Protein AF-A0AAV4AHM6-F1 (afdb_monomer_lite)

Structure (mmCIF, N/CA/C/O backbone):
data_AF-A0AAV4AHM6-F1
#
_entry.id   AF-A0AAV4AHM6-F1
#
loop_
_atom_site.group_PDB
_atom_site.id
_atom_site.type_symbol
_atom_site.label_atom_id
_atom_site.label_alt_id
_atom_site.label_comp_id
_atom_site.label_asym_id
_atom_site.label_entity_id
_atom_site.label_seq_id
_atom_site.pdbx_PDB_ins_code
_atom_site.Cartn_x
_atom_site.Cartn_y
_atom_site.Cartn_z
_atom_site.occupancy
_atom_site.B_iso_or_equiv
_atom_site.auth_seq_id
_atom_site.auth_comp_id
_atom_site.auth_asym_id
_atom_site.auth_atom_id
_atom_site.pdbx_PDB_model_num
ATOM 1 N N . MET A 1 1 ? 31.619 -9.698 -34.143 1.00 53.78 1 MET A N 1
ATOM 2 C CA . MET A 1 1 ? 30.232 -10.219 -34.203 1.00 53.78 1 MET A CA 1
ATOM 3 C C . MET A 1 1 ? 29.848 -11.009 -32.947 1.00 53.78 1 MET A C 1
ATOM 5 O O . MET A 1 1 ? 28.817 -10.693 -32.379 1.00 53.78 1 MET A O 1
ATOM 9 N N . GLY A 1 2 ? 30.666 -11.953 -32.452 1.00 60.38 2 GLY A N 1
ATOM 10 C CA . GLY A 1 2 ? 30.311 -12.800 -31.290 1.00 60.38 2 GLY A CA 1
ATOM 11 C C . GLY A 1 2 ? 30.086 -12.084 -29.944 1.00 60.38 2 GLY A C 1
ATOM 12 O O . GLY A 1 2 ? 29.115 -12.383 -29.265 1.00 60.38 2 GLY A O 1
ATOM 13 N N . GLN A 1 3 ? 30.906 -11.087 -29.583 1.00 56.84 3 GLN A N 1
ATOM 14 C CA . GLN A 1 3 ? 30.747 -10.337 -28.316 1.00 56.84 3 GLN A CA 1
ATOM 15 C C . GLN A 1 3 ? 29.517 -9.415 -28.267 1.00 56.84 3 GLN A C 1
ATOM 17 O O . GLN A 1 3 ? 29.037 -9.063 -27.195 1.00 56.84 3 GLN A O 1
ATOM 22 N N . VAL A 1 4 ? 29.009 -8.982 -29.423 1.00 62.75 4 VAL A N 1
ATOM 23 C CA . VAL A 1 4 ? 27.834 -8.098 -29.472 1.00 62.75 4 VAL A CA 1
ATOM 24 C C . VAL A 1 4 ? 26.566 -8.906 -29.215 1.00 62.75 4 VAL A C 1
ATOM 26 O O . VAL A 1 4 ? 25.687 -8.441 -28.499 1.00 62.75 4 VAL A O 1
ATOM 29 N N . LEU A 1 5 ? 26.507 -10.135 -29.738 1.00 59.62 5 LEU A N 1
ATOM 30 C CA . LEU A 1 5 ? 25.394 -11.055 -29.518 1.00 59.62 5 LEU A CA 1
ATOM 31 C C . LEU A 1 5 ? 25.324 -11.513 -28.054 1.00 59.62 5 LEU A C 1
ATOM 33 O O . LEU A 1 5 ? 24.248 -11.434 -27.469 1.00 59.62 5 LEU A O 1
ATOM 37 N N . SER A 1 6 ? 26.461 -11.851 -27.428 1.00 64.31 6 SER A N 1
ATOM 38 C CA . SER A 1 6 ? 26.487 -12.235 -26.005 1.00 64.31 6 SER A CA 1
ATOM 39 C C . SER A 1 6 ? 25.993 -11.113 -25.087 1.00 64.31 6 SER A C 1
ATOM 41 O O . SER A 1 6 ? 25.175 -11.346 -24.203 1.00 64.31 6 SER A O 1
ATOM 43 N N . ASN A 1 7 ? 26.413 -9.869 -25.341 1.00 64.81 7 ASN A N 1
ATOM 44 C CA . ASN A 1 7 ? 25.996 -8.719 -24.534 1.00 64.81 7 ASN A CA 1
ATOM 45 C C . ASN A 1 7 ? 24.515 -8.351 -24.736 1.00 64.81 7 ASN A C 1
ATOM 47 O O . ASN A 1 7 ? 23.891 -7.768 -23.847 1.00 64.81 7 ASN A O 1
ATOM 51 N N . MET A 1 8 ? 23.945 -8.646 -25.909 1.00 61.56 8 MET A N 1
ATOM 52 C CA . MET A 1 8 ? 22.532 -8.383 -26.200 1.00 61.56 8 MET A CA 1
ATOM 53 C C . MET A 1 8 ? 21.623 -9.414 -25.522 1.00 61.56 8 MET A C 1
ATOM 55 O O . MET A 1 8 ? 20.578 -9.054 -24.980 1.00 61.56 8 MET A O 1
ATOM 59 N N . GLU A 1 9 ? 22.061 -10.670 -25.486 1.00 63.34 9 GLU A N 1
ATOM 60 C CA . GLU A 1 9 ? 21.368 -11.780 -24.830 1.00 63.34 9 GLU A CA 1
ATOM 61 C C . GLU A 1 9 ? 21.387 -11.632 -23.296 1.00 63.34 9 GLU A C 1
ATOM 63 O O . GLU A 1 9 ? 20.356 -11.773 -22.636 1.00 63.34 9 GLU A O 1
ATOM 68 N N . GLU A 1 10 ? 22.516 -11.196 -22.732 1.00 64.44 10 GLU A N 1
ATOM 69 C CA . GLU A 1 10 ? 22.663 -10.909 -21.300 1.00 64.44 10 GLU A CA 1
ATOM 70 C C . GLU A 1 10 ? 21.865 -9.666 -20.852 1.00 64.44 10 GLU A C 1
ATOM 72 O O . GLU A 1 10 ? 21.311 -9.626 -19.754 1.00 64.44 10 GLU A O 1
ATOM 77 N N . ARG A 1 11 ? 21.713 -8.641 -21.702 1.00 62.00 11 ARG A N 1
ATOM 78 C CA . ARG A 1 11 ? 20.806 -7.511 -21.412 1.00 62.00 11 ARG A CA 1
ATOM 79 C C . ARG A 1 11 ? 19.335 -7.921 -21.420 1.00 62.00 11 ARG A C 1
ATOM 81 O O . ARG A 1 11 ? 18.567 -7.426 -20.597 1.00 62.00 11 ARG A O 1
ATOM 88 N N . SER A 1 12 ? 18.944 -8.808 -22.333 1.00 64.00 12 SER A N 1
ATOM 89 C CA . SER A 1 12 ? 17.569 -9.304 -22.431 1.00 64.00 12 SER A CA 1
ATOM 90 C C . SER A 1 12 ? 17.195 -10.180 -21.232 1.00 64.00 12 SER A C 1
ATOM 92 O O . SER A 1 12 ? 16.098 -10.043 -20.689 1.00 64.00 12 SER A O 1
ATOM 94 N N . SER A 1 13 ? 18.113 -11.037 -20.772 1.00 70.75 13 SER A N 1
ATOM 95 C CA . SER A 1 13 ? 17.894 -11.843 -19.566 1.00 70.75 13 SER A CA 1
ATOM 96 C C . SER A 1 13 ? 17.754 -10.956 -18.323 1.00 70.75 13 SER A C 1
ATOM 98 O O . SER A 1 13 ? 16.801 -11.124 -17.563 1.00 70.75 13 SER A O 1
ATOM 100 N N . ASN A 1 14 ? 18.600 -9.932 -18.175 1.00 73.12 14 ASN A N 1
ATOM 101 C CA . ASN A 1 14 ? 18.521 -8.966 -17.076 1.00 73.12 14 ASN A CA 1
ATOM 102 C C . ASN A 1 14 ? 17.226 -8.135 -17.082 1.00 73.12 14 ASN A C 1
ATOM 104 O O . ASN A 1 14 ? 16.672 -7.846 -16.024 1.00 73.12 14 ASN A O 1
ATOM 108 N N . ALA A 1 15 ? 16.701 -7.772 -18.254 1.00 73.94 15 ALA A N 1
ATOM 109 C CA . ALA A 1 15 ? 15.412 -7.085 -18.348 1.00 73.94 15 ALA A CA 1
ATOM 110 C C . ALA A 1 15 ? 14.250 -7.982 -17.878 1.00 73.94 15 ALA A C 1
ATOM 112 O O . ALA A 1 15 ? 13.365 -7.530 -17.150 1.00 73.94 15 ALA A O 1
ATOM 113 N N . SER A 1 16 ? 14.288 -9.271 -18.236 1.00 80.81 16 SER A N 1
ATOM 114 C CA . SER A 1 16 ? 13.273 -10.248 -17.825 1.00 80.81 16 SER A CA 1
ATOM 115 C C . SER A 1 16 ? 13.284 -10.516 -16.313 1.00 80.81 16 SER A C 1
ATOM 117 O O . SER A 1 16 ? 12.227 -10.569 -15.681 1.00 80.81 16 SER A O 1
ATOM 119 N N . THR A 1 17 ? 14.469 -10.600 -15.699 1.00 87.94 17 THR A N 1
ATOM 120 C CA . THR A 1 17 ? 14.605 -10.789 -14.248 1.00 87.94 17 THR A CA 1
ATOM 121 C C . THR A 1 17 ? 14.185 -9.540 -13.481 1.00 87.94 17 THR A C 1
ATOM 123 O O . THR A 1 17 ? 13.502 -9.657 -12.467 1.00 87.94 17 THR A O 1
ATOM 126 N N . GLN A 1 18 ? 14.499 -8.343 -13.986 1.00 87.88 18 GLN A N 1
ATOM 127 C CA . GLN A 1 18 ? 14.021 -7.079 -13.419 1.00 87.88 18 GLN A CA 1
ATOM 128 C C . GLN A 1 18 ? 12.495 -6.966 -13.451 1.00 87.88 18 GLN A C 1
ATOM 130 O O . GLN A 1 18 ? 11.901 -6.520 -12.473 1.00 87.88 18 GLN A O 1
ATOM 135 N N . GLN A 1 19 ? 11.844 -7.398 -14.534 1.00 86.69 19 GLN A N 1
ATOM 136 C CA . GLN A 1 19 ? 10.382 -7.416 -14.622 1.00 86.69 19 GLN A CA 1
ATOM 137 C C . GLN A 1 19 ? 9.745 -8.396 -13.636 1.00 86.69 19 GLN A C 1
ATOM 139 O O . GLN A 1 19 ? 8.784 -8.034 -12.958 1.00 86.69 19 GLN A O 1
ATOM 144 N N . LEU A 1 20 ? 10.297 -9.605 -13.510 1.00 91.56 20 LEU A N 1
ATOM 145 C CA . LEU A 1 20 ? 9.843 -10.573 -12.510 1.00 91.56 20 LEU A CA 1
ATOM 146 C C . LEU A 1 20 ? 10.015 -10.034 -11.088 1.00 91.56 20 LEU A C 1
ATOM 148 O O . LEU A 1 20 ? 9.111 -10.165 -10.266 1.00 91.56 20 LEU A O 1
ATOM 152 N N . LEU A 1 21 ? 11.143 -9.381 -10.809 1.00 93.75 21 LEU A N 1
ATOM 153 C CA . LEU A 1 21 ? 11.435 -8.822 -9.494 1.00 93.75 21 LEU A CA 1
ATOM 154 C C . LEU A 1 21 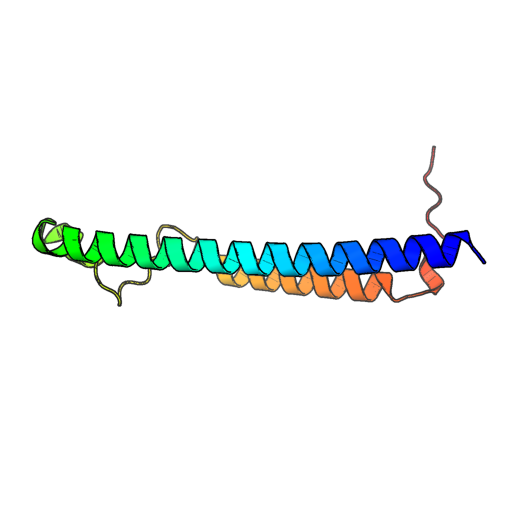? 10.530 -7.625 -9.178 1.00 93.75 21 LEU A C 1
ATOM 156 O O . LEU A 1 21 ? 10.012 -7.539 -8.070 1.00 93.75 21 LEU A O 1
ATOM 160 N N . ALA A 1 22 ? 10.261 -6.756 -10.155 1.00 90.62 22 ALA A N 1
ATOM 161 C CA . ALA A 1 22 ? 9.291 -5.673 -10.020 1.00 90.62 22 ALA A CA 1
ATOM 162 C C . ALA A 1 22 ? 7.872 -6.206 -9.764 1.00 90.62 22 ALA A C 1
ATOM 164 O O . ALA A 1 22 ? 7.175 -5.692 -8.890 1.00 90.62 22 ALA A O 1
ATOM 165 N N . GLY A 1 23 ? 7.463 -7.265 -10.471 1.00 93.50 23 GLY A N 1
ATOM 166 C CA . GLY A 1 23 ? 6.182 -7.936 -10.245 1.00 93.50 23 GLY A CA 1
ATOM 167 C C . GLY A 1 23 ? 6.085 -8.562 -8.852 1.00 93.50 23 GLY A C 1
ATOM 168 O O . GLY A 1 23 ? 5.089 -8.371 -8.157 1.00 93.50 23 GLY A O 1
ATOM 169 N N . ALA A 1 24 ? 7.140 -9.243 -8.401 1.00 94.94 24 ALA A N 1
ATOM 170 C CA . ALA A 1 24 ? 7.211 -9.790 -7.050 1.00 94.94 24 ALA A CA 1
ATOM 171 C C . ALA A 1 24 ? 7.137 -8.684 -5.986 1.00 94.94 24 ALA A C 1
ATOM 173 O O . ALA A 1 24 ? 6.399 -8.814 -5.013 1.00 94.94 24 ALA A O 1
ATOM 174 N N . LEU A 1 25 ? 7.849 -7.570 -6.186 1.00 94.94 25 LEU A N 1
ATOM 175 C CA . LEU A 1 25 ? 7.823 -6.430 -5.271 1.00 94.94 25 LEU A CA 1
ATOM 176 C C . LEU A 1 25 ? 6.428 -5.797 -5.192 1.00 94.94 25 LEU A C 1
ATOM 178 O O . LEU A 1 25 ? 5.979 -5.449 -4.104 1.00 94.94 25 LEU A O 1
ATOM 182 N N . ALA A 1 26 ? 5.733 -5.686 -6.328 1.00 91.44 26 ALA A N 1
ATOM 183 C CA . ALA A 1 26 ? 4.363 -5.187 -6.382 1.00 91.44 26 ALA A CA 1
ATOM 184 C C . ALA A 1 26 ? 3.398 -6.094 -5.603 1.00 91.44 26 ALA A C 1
ATOM 186 O O . ALA A 1 26 ? 2.595 -5.592 -4.821 1.00 91.44 26 ALA A O 1
ATOM 187 N N . LEU A 1 27 ? 3.522 -7.419 -5.745 1.00 94.62 27 LEU A N 1
ATOM 188 C CA . LEU A 1 27 ? 2.728 -8.380 -4.970 1.00 94.62 27 LEU A CA 1
ATOM 189 C C . LEU A 1 27 ? 3.018 -8.292 -3.467 1.00 94.62 27 LEU A C 1
ATOM 191 O O . LEU A 1 27 ? 2.089 -8.322 -2.664 1.00 94.62 27 LEU A O 1
ATOM 195 N N . PHE A 1 28 ? 4.286 -8.147 -3.070 1.00 94.81 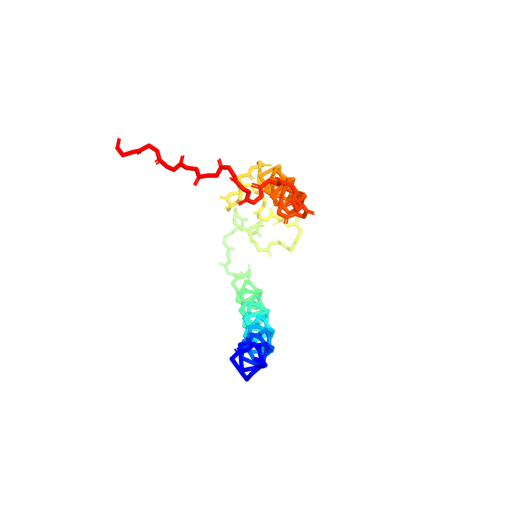28 PHE A N 1
ATOM 196 C CA . PHE A 1 28 ? 4.641 -7.949 -1.662 1.00 94.81 28 PHE A CA 1
ATOM 197 C C . PHE A 1 28 ? 4.079 -6.643 -1.102 1.00 94.81 28 PHE A C 1
ATOM 199 O O . PHE A 1 28 ? 3.566 -6.631 0.017 1.00 94.81 28 PHE A O 1
ATOM 206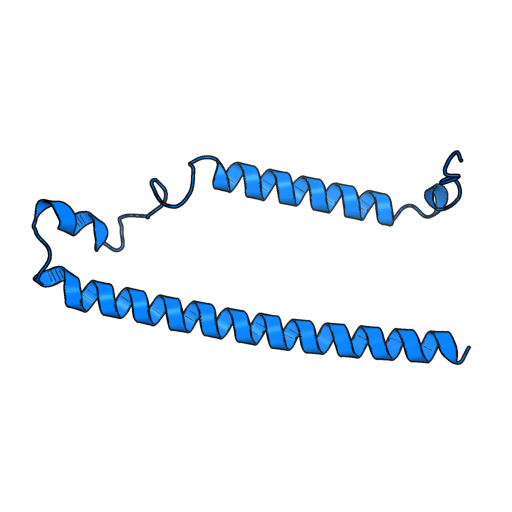 N N . ALA A 1 29 ? 4.156 -5.556 -1.871 1.00 91.75 29 ALA A N 1
ATOM 207 C CA . ALA A 1 29 ? 3.605 -4.268 -1.474 1.00 91.75 29 ALA A CA 1
ATOM 208 C C . ALA A 1 29 ? 2.082 -4.344 -1.298 1.00 91.75 29 ALA A C 1
ATOM 210 O O . ALA A 1 29 ? 1.565 -3.868 -0.289 1.00 91.75 29 ALA A O 1
ATOM 211 N N . ASP A 1 30 ? 1.379 -4.996 -2.227 1.00 92.25 30 ASP A N 1
ATOM 212 C CA . ASP A 1 30 ? -0.069 -5.190 -2.147 1.00 92.25 30 ASP A CA 1
ATOM 213 C C . ASP A 1 30 ? -0.466 -6.058 -0.943 1.00 92.25 30 ASP A C 1
ATOM 215 O O . ASP A 1 30 ? -1.298 -5.657 -0.129 1.00 92.25 30 ASP A O 1
ATOM 219 N N . ALA A 1 31 ? 0.197 -7.200 -0.743 1.00 94.31 31 ALA A N 1
ATOM 220 C CA . ALA A 1 31 ? -0.058 -8.069 0.405 1.00 94.31 31 ALA A CA 1
ATOM 221 C C . ALA A 1 31 ? 0.205 -7.356 1.745 1.00 94.31 31 ALA A C 1
ATOM 223 O O . ALA A 1 31 ? -0.574 -7.493 2.692 1.00 94.31 31 ALA A O 1
ATOM 224 N N . SER A 1 32 ? 1.280 -6.563 1.824 1.00 92.56 32 SER A N 1
ATOM 225 C CA . SER A 1 32 ? 1.578 -5.740 3.000 1.00 92.56 32 SER A CA 1
ATOM 226 C C . SER A 1 32 ? 0.488 -4.697 3.236 1.00 92.56 32 SER A C 1
ATOM 228 O O . SER A 1 32 ? 0.035 -4.529 4.367 1.00 92.56 32 SER A O 1
ATOM 230 N N . HIS A 1 33 ? 0.025 -4.035 2.175 1.00 89.00 33 HIS A N 1
ATOM 231 C CA . HIS A 1 33 ? -1.047 -3.053 2.264 1.00 89.00 33 HIS A CA 1
ATOM 232 C C . HIS A 1 33 ? -2.348 -3.678 2.785 1.00 89.00 33 HIS A C 1
ATOM 234 O O . HIS A 1 33 ? -2.951 -3.154 3.721 1.00 89.00 33 HIS A O 1
ATOM 240 N N . GLN A 1 34 ? -2.749 -4.834 2.248 1.00 90.62 34 GLN A N 1
ATOM 241 C CA . GLN A 1 34 ? -3.943 -5.551 2.703 1.00 90.62 34 GLN A CA 1
ATOM 242 C C . GLN A 1 34 ? -3.844 -5.970 4.179 1.00 90.62 34 GLN A C 1
ATOM 244 O O . GLN A 1 34 ? -4.817 -5.845 4.931 1.00 90.62 34 GLN A O 1
ATOM 249 N N . LEU A 1 35 ? -2.666 -6.424 4.623 1.00 91.94 35 LEU A N 1
ATOM 250 C CA . LEU A 1 35 ? -2.408 -6.735 6.031 1.00 91.94 35 LEU A CA 1
ATOM 251 C C . LEU A 1 35 ? -2.588 -5.510 6.930 1.00 91.94 35 LEU A C 1
ATOM 253 O O . LEU A 1 35 ? -3.221 -5.610 7.983 1.00 91.94 35 LEU A O 1
ATOM 257 N N . ASP A 1 36 ? -2.059 -4.360 6.523 1.00 87.12 36 ASP A N 1
ATOM 258 C CA . ASP A 1 36 ? -2.174 -3.129 7.297 1.00 87.12 36 ASP A CA 1
ATOM 259 C C . ASP A 1 36 ? -3.624 -2.640 7.369 1.00 87.12 36 ASP A C 1
ATOM 261 O O . ASP A 1 36 ? -4.090 -2.282 8.452 1.00 87.12 36 ASP A O 1
ATOM 265 N N . VAL A 1 37 ? -4.384 -2.713 6.272 1.00 85.38 37 VAL A N 1
ATOM 266 C CA . VAL A 1 37 ? -5.829 -2.416 6.269 1.00 85.38 37 VAL A CA 1
ATOM 267 C C . VAL A 1 37 ? -6.579 -3.336 7.238 1.00 85.38 37 VAL A C 1
ATOM 269 O O . VAL A 1 37 ? -7.367 -2.864 8.061 1.00 85.38 37 VAL A O 1
ATOM 272 N N . SER A 1 38 ? -6.302 -4.642 7.197 1.00 88.88 38 SER A N 1
ATOM 273 C CA . SER A 1 38 ? -6.910 -5.620 8.106 1.00 88.88 38 SER A CA 1
ATOM 274 C C . SER A 1 38 ? -6.598 -5.305 9.573 1.00 88.88 38 SER A C 1
ATOM 276 O O . SER A 1 38 ? -7.504 -5.243 10.407 1.00 88.88 38 SER A O 1
ATOM 278 N N . ARG A 1 39 ? -5.334 -4.992 9.891 1.00 87.94 39 ARG A N 1
ATOM 279 C CA . ARG A 1 39 ? -4.923 -4.557 11.235 1.00 87.94 39 ARG A CA 1
ATOM 280 C C . ARG A 1 39 ? -5.674 -3.304 11.673 1.00 87.94 39 ARG A C 1
ATOM 282 O O . ARG A 1 39 ? -6.204 -3.289 12.781 1.00 87.94 39 ARG A O 1
ATOM 289 N N . ARG A 1 40 ? -5.777 -2.279 10.818 1.00 84.19 40 ARG A N 1
ATOM 290 C CA . ARG A 1 40 ? -6.552 -1.065 11.133 1.00 84.19 40 ARG A CA 1
ATOM 291 C C . ARG A 1 40 ? -7.992 -1.405 11.501 1.00 84.19 40 ARG A C 1
ATOM 293 O O . ARG A 1 40 ? -8.481 -0.884 12.496 1.00 84.19 40 ARG A O 1
ATOM 300 N N . ASN A 1 41 ? -8.645 -2.294 10.755 1.00 84.44 41 ASN A N 1
ATOM 301 C CA . ASN A 1 41 ? -10.025 -2.701 11.029 1.00 84.44 41 ASN A CA 1
ATOM 302 C C . ASN A 1 41 ? -10.177 -3.408 12.382 1.00 84.44 41 ASN A C 1
ATOM 304 O O . ASN A 1 41 ? -11.143 -3.145 13.096 1.00 84.44 41 ASN A O 1
ATOM 308 N N . VAL A 1 42 ? -9.206 -4.241 12.767 1.00 87.75 42 VAL A N 1
ATOM 309 C CA . VAL A 1 42 ? -9.174 -4.885 14.090 1.00 87.75 42 VAL A CA 1
ATOM 310 C C . VAL A 1 42 ? -8.965 -3.863 15.213 1.00 87.75 42 VAL A C 1
ATOM 312 O O . VAL A 1 42 ? -9.606 -3.963 16.256 1.00 87.75 42 VAL A O 1
ATOM 315 N N . PHE A 1 43 ? -8.108 -2.857 15.011 1.00 83.06 43 PHE A N 1
ATOM 316 C CA . PHE A 1 43 ? -7.823 -1.836 16.027 1.00 83.06 43 PHE A CA 1
ATOM 317 C C . PHE A 1 43 ? -8.911 -0.761 16.151 1.00 83.06 43 PHE A C 1
ATOM 319 O O . PHE A 1 43 ? -9.133 -0.244 17.249 1.00 83.06 43 PHE A O 1
ATOM 326 N N . LYS A 1 44 ? -9.619 -0.446 15.061 1.00 82.50 44 LYS A N 1
ATOM 327 C CA . LYS A 1 44 ? -10.652 0.599 14.967 1.00 82.50 44 LYS A CA 1
ATOM 328 C C . LYS A 1 44 ? -11.677 0.619 16.119 1.00 82.50 44 LYS A C 1
ATOM 330 O O . LYS A 1 44 ? -11.918 1.709 16.632 1.00 82.50 44 LYS A O 1
ATOM 335 N N . PRO A 1 45 ? -12.264 -0.506 16.581 1.00 84.12 45 PRO A N 1
ATOM 336 C CA . PRO A 1 45 ? -13.208 -0.491 17.706 1.00 84.12 45 PRO A CA 1
ATOM 337 C C . PRO A 1 45 ? -12.564 -0.182 19.067 1.00 84.12 45 PRO A C 1
ATOM 339 O O . PRO A 1 45 ? -13.259 0.244 19.983 1.00 84.12 45 PRO A O 1
ATOM 342 N N . SER A 1 46 ? -11.253 -0.394 19.208 1.00 84.94 46 SER A N 1
ATOM 343 C CA . SER A 1 46 ? -10.507 -0.217 20.466 1.00 84.94 46 SER A CA 1
ATOM 344 C C . SER A 1 46 ? -9.767 1.122 20.570 1.00 84.94 46 SER A C 1
ATOM 346 O O . SER A 1 46 ? -9.166 1.424 21.602 1.00 84.94 46 SER A O 1
ATOM 348 N N . ILE A 1 47 ? -9.791 1.930 19.507 1.00 84.44 47 ILE A N 1
ATOM 349 C CA . ILE A 1 47 ? -9.096 3.214 19.454 1.00 84.44 47 ILE A CA 1
ATOM 350 C C . ILE A 1 47 ? -9.912 4.295 20.177 1.00 84.44 47 ILE A C 1
ATOM 352 O O . ILE A 1 47 ? -11.144 4.308 20.119 1.00 84.44 47 ILE A O 1
ATOM 356 N N . LYS A 1 48 ? -9.232 5.221 20.863 1.00 83.94 48 LYS A N 1
ATOM 357 C CA . LYS A 1 48 ? -9.910 6.357 21.506 1.00 83.94 48 LYS A CA 1
ATOM 358 C C . LYS A 1 48 ? -10.613 7.216 20.455 1.00 83.94 48 LYS A C 1
ATOM 360 O O . LYS A 1 48 ? -10.134 7.344 19.330 1.00 83.94 48 LYS A O 1
ATOM 365 N N . GLU A 1 49 ? -11.719 7.842 20.848 1.00 81.06 49 GLU A N 1
ATOM 366 C CA . GLU A 1 49 ? -12.562 8.668 19.973 1.00 81.06 49 GLU A CA 1
ATOM 367 C C . GLU A 1 49 ? -11.764 9.740 19.216 1.00 81.06 49 GLU A C 1
ATOM 369 O O . GLU A 1 49 ? -11.913 9.880 18.004 1.00 81.06 49 GLU A O 1
ATOM 374 N N . GLU A 1 50 ? -10.834 10.401 19.908 1.00 81.12 50 GLU A N 1
ATOM 375 C CA . GLU A 1 50 ? -9.919 11.416 19.367 1.00 81.12 50 GLU A CA 1
ATOM 376 C C . GLU A 1 50 ? -8.999 10.914 18.235 1.00 81.12 50 GLU A C 1
ATOM 378 O O . GLU A 1 50 ? -8.519 11.711 17.433 1.00 81.12 50 GLU A O 1
ATOM 383 N N . PHE A 1 51 ? -8.788 9.598 18.121 1.00 76.19 51 PHE A N 1
ATOM 384 C CA . PHE A 1 51 ? -7.923 8.974 17.114 1.00 76.19 51 PHE A CA 1
ATOM 385 C C . PHE A 1 51 ? -8.687 8.171 16.053 1.00 76.19 51 PHE A C 1
ATOM 387 O O . PHE A 1 51 ? -8.066 7.649 15.128 1.00 76.19 51 PHE A O 1
ATOM 394 N N . LYS A 1 52 ? -10.026 8.094 16.123 1.00 77.69 52 LYS A N 1
ATOM 395 C CA . LYS A 1 52 ? -10.848 7.348 15.146 1.00 77.69 52 LYS A CA 1
ATOM 396 C C . LYS A 1 52 ? -10.615 7.796 13.700 1.00 77.69 52 LYS A C 1
ATOM 398 O O . LYS A 1 52 ? -10.690 6.964 12.797 1.00 77.69 52 LYS A O 1
ATOM 403 N N . ALA A 1 53 ? -10.296 9.075 13.483 1.00 75.62 53 ALA A N 1
ATOM 404 C CA . ALA A 1 53 ? -9.998 9.635 12.164 1.00 75.62 53 ALA A CA 1
ATOM 405 C C . ALA A 1 53 ? -8.798 8.955 11.472 1.00 75.62 53 ALA A C 1
ATOM 407 O O . ALA A 1 53 ? -8.803 8.824 10.254 1.00 75.62 53 ALA A O 1
ATOM 408 N N . LEU A 1 54 ? -7.820 8.438 12.230 1.00 72.69 54 LEU A N 1
ATOM 409 C CA . LEU A 1 54 ? -6.643 7.737 11.688 1.00 72.69 54 LEU A CA 1
ATOM 410 C C . LEU A 1 54 ? -6.979 6.373 11.061 1.00 72.69 54 LEU A C 1
ATOM 412 O O . LEU A 1 54 ? -6.153 5.788 10.363 1.00 72.69 54 LEU A O 1
ATOM 416 N N . CYS A 1 55 ? -8.172 5.844 11.335 1.00 73.81 55 CYS A N 1
ATOM 417 C CA . CYS A 1 55 ? -8.652 4.560 10.827 1.00 73.81 55 CYS A CA 1
ATOM 418 C C . CYS A 1 55 ? -9.851 4.715 9.875 1.00 73.81 55 CYS A C 1
ATOM 420 O O . CYS A 1 55 ? -10.558 3.735 9.613 1.00 73.81 55 CYS A O 1
ATOM 422 N N . MET A 1 56 ? -10.134 5.934 9.407 1.00 74.19 56 MET A N 1
ATOM 423 C CA . MET A 1 56 ? -11.148 6.183 8.382 1.00 74.19 56 MET A CA 1
ATOM 424 C C . MET A 1 56 ? -10.528 6.022 6.997 1.00 74.19 56 MET A C 1
ATOM 426 O O . MET A 1 56 ? -9.443 6.537 6.745 1.00 74.19 56 MET A O 1
ATOM 430 N N . ASP A 1 57 ? -11.223 5.318 6.106 1.00 68.69 57 ASP A N 1
ATOM 431 C CA . ASP A 1 57 ? -10.736 5.077 4.742 1.00 68.69 57 ASP A CA 1
ATOM 432 C C . ASP A 1 57 ? -10.728 6.368 3.902 1.00 68.69 57 ASP A C 1
ATOM 434 O O . ASP A 1 57 ? -9.877 6.529 3.033 1.00 68.69 57 ASP A O 1
ATOM 438 N N . ASP A 1 58 ? -11.593 7.326 4.254 1.00 69.56 58 ASP A N 1
ATOM 439 C CA . ASP A 1 58 ? -11.680 8.663 3.652 1.00 69.56 58 ASP A CA 1
ATOM 440 C C . ASP A 1 58 ? -10.724 9.694 4.278 1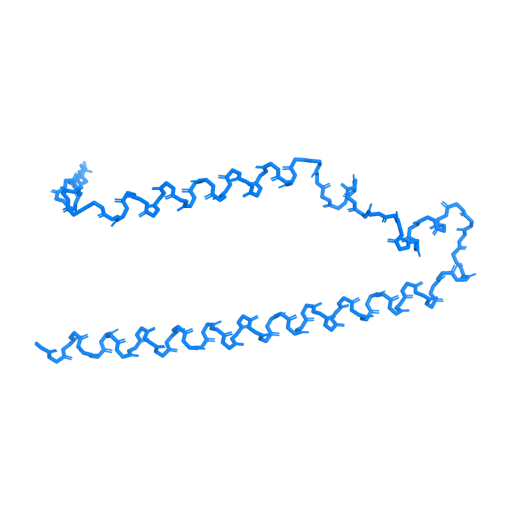.00 69.56 58 ASP A C 1
ATOM 442 O O . ASP A 1 58 ? -10.801 10.876 3.944 1.00 69.56 58 ASP A O 1
ATOM 446 N N . TYR A 1 59 ? -9.843 9.296 5.205 1.00 61.75 59 TYR A N 1
ATOM 447 C CA . TYR A 1 59 ? -8.814 10.195 5.732 1.00 61.75 59 TYR A CA 1
ATOM 448 C C . TYR A 1 59 ? -7.487 9.912 5.023 1.00 61.75 59 TYR A C 1
ATOM 450 O O . TYR A 1 59 ? -6.681 9.114 5.518 1.00 61.75 59 TYR A O 1
ATOM 458 N N . PRO A 1 60 ? -7.240 10.519 3.845 1.00 58.66 60 PRO A N 1
ATOM 459 C CA . PRO A 1 60 ? -5.982 10.330 3.154 1.00 58.66 60 PRO A CA 1
ATOM 460 C C . PRO A 1 60 ? -4.851 10.756 4.089 1.00 58.66 60 PRO A C 1
ATOM 462 O O . PRO A 1 60 ? -4.832 11.872 4.617 1.00 58.66 60 PRO A O 1
ATOM 465 N N . VAL A 1 61 ? -3.877 9.868 4.295 1.00 58.12 61 VAL A N 1
ATOM 466 C CA . VAL A 1 61 ? -2.649 10.160 5.051 1.00 58.12 61 VAL A CA 1
ATOM 467 C C . VAL A 1 61 ? -1.722 11.039 4.192 1.00 58.12 61 VAL A C 1
ATOM 469 O O . VAL A 1 61 ? -0.539 10.774 4.021 1.00 58.12 61 VAL A O 1
ATOM 472 N N . GLU A 1 62 ? -2.268 12.095 3.597 1.00 56.31 62 GLU A N 1
ATOM 473 C CA . GLU A 1 62 ? -1.584 12.994 2.663 1.00 56.31 62 GLU A CA 1
ATOM 474 C C . GLU A 1 62 ? -0.965 14.206 3.372 1.00 56.31 62 GLU A C 1
ATOM 476 O O . GLU A 1 62 ? -0.251 14.989 2.758 1.00 56.31 62 GLU A O 1
ATOM 481 N N . GLY A 1 63 ? -1.205 14.367 4.678 1.00 54.03 63 GLY A N 1
ATOM 482 C CA . GLY A 1 63 ? -0.727 15.525 5.436 1.00 54.03 63 GLY A CA 1
ATOM 483 C C . GLY A 1 63 ? 0.444 15.277 6.389 1.00 54.03 63 GLY A C 1
ATOM 484 O O . GLY A 1 63 ? 1.049 16.248 6.835 1.00 54.03 63 GLY A O 1
ATOM 485 N N . HIS A 1 64 ? 0.727 14.029 6.779 1.00 53.03 64 HIS A N 1
ATOM 486 C CA . HIS A 1 64 ? 1.746 13.723 7.803 1.00 53.03 64 HIS A CA 1
ATOM 487 C C . HIS A 1 64 ? 2.862 12.794 7.318 1.00 53.03 64 HIS A C 1
ATOM 489 O O . HIS A 1 64 ? 4.005 12.987 7.721 1.00 53.03 64 HIS A O 1
ATOM 495 N N . LEU A 1 65 ? 2.567 11.810 6.460 1.00 57.09 65 LEU A N 1
ATOM 496 C CA . LEU A 1 65 ? 3.596 10.904 5.926 1.00 57.09 65 LEU A CA 1
ATOM 497 C C . LEU A 1 65 ? 4.305 11.471 4.696 1.00 57.09 65 LEU A C 1
ATOM 499 O O . LEU A 1 65 ? 5.478 11.189 4.464 1.00 57.09 65 LEU A O 1
ATOM 503 N N . PHE A 1 66 ? 3.584 12.267 3.913 1.00 66.94 66 PHE A N 1
ATOM 504 C CA . PHE A 1 66 ? 4.079 12.862 2.688 1.00 66.94 66 PHE A CA 1
ATOM 505 C C . PHE A 1 66 ? 3.884 14.363 2.773 1.00 66.94 66 PHE A C 1
ATOM 507 O O . PHE A 1 66 ? 2.842 14.856 3.199 1.00 66.94 66 PHE A O 1
ATOM 514 N N . SER A 1 67 ? 4.929 15.099 2.428 1.00 67.81 67 SER A N 1
ATOM 515 C CA . SER A 1 67 ? 4.859 16.544 2.382 1.00 67.81 67 SER A CA 1
ATOM 516 C C . SER A 1 67 ? 3.943 16.969 1.225 1.00 67.81 67 SER A C 1
ATOM 518 O O . SER A 1 67 ? 3.845 16.274 0.211 1.00 67.81 67 SER A O 1
ATOM 520 N N . LYS A 1 68 ? 3.245 18.105 1.373 1.00 73.81 68 LYS A N 1
ATOM 521 C CA . LYS A 1 68 ? 2.268 18.605 0.378 1.00 73.81 68 LYS A CA 1
ATOM 522 C C . LYS A 1 68 ? 2.857 18.757 -1.035 1.00 73.81 68 LYS A C 1
ATOM 524 O O . LYS A 1 68 ? 2.123 18.745 -2.013 1.00 73.81 68 LYS A O 1
ATOM 529 N N . ASP A 1 69 ? 4.177 18.883 -1.134 1.00 77.38 69 ASP A N 1
ATOM 530 C CA . ASP A 1 69 ? 4.970 19.004 -2.358 1.00 77.38 69 ASP A CA 1
ATOM 531 C C . ASP A 1 69 ? 5.367 17.654 -2.989 1.00 77.38 69 ASP A C 1
ATOM 533 O O . ASP A 1 69 ? 6.079 17.650 -3.993 1.00 77.38 69 ASP A O 1
ATOM 537 N N . LEU A 1 70 ? 4.941 16.498 -2.457 1.00 76.19 70 LEU A N 1
ATOM 538 C CA . LEU A 1 70 ? 5.296 15.192 -3.035 1.00 76.19 70 LEU A CA 1
ATOM 539 C C . LEU A 1 70 ? 4.841 15.075 -4.498 1.00 76.19 70 LEU A C 1
ATOM 541 O O . LEU A 1 70 ? 5.612 14.636 -5.352 1.00 76.19 70 LEU A O 1
ATOM 545 N N . GLY A 1 71 ? 3.615 15.510 -4.804 1.00 76.69 71 GLY A N 1
ATOM 546 C CA . GLY A 1 71 ? 3.095 15.511 -6.173 1.00 76.69 71 GLY A CA 1
ATOM 547 C C . GLY A 1 71 ? 3.931 16.379 -7.120 1.00 76.69 71 GLY A C 1
ATOM 548 O O . GLY A 1 71 ? 4.197 15.984 -8.258 1.00 76.69 71 GLY A O 1
ATOM 549 N N . ASP A 1 72 ? 4.412 17.524 -6.636 1.00 82.06 72 ASP A N 1
ATOM 550 C CA . ASP A 1 72 ? 5.260 18.433 -7.410 1.00 82.06 72 ASP A CA 1
ATOM 551 C C . ASP A 1 72 ? 6.666 17.858 -7.614 1.00 82.06 72 ASP A C 1
ATOM 553 O O . ASP A 1 72 ? 7.205 17.915 -8.722 1.00 82.06 72 ASP A O 1
ATOM 557 N N . LYS A 1 73 ? 7.233 17.205 -6.593 1.00 80.25 73 LYS A N 1
ATOM 558 C CA . LYS A 1 73 ? 8.511 16.482 -6.690 1.00 80.25 73 LYS A CA 1
ATOM 559 C C . LYS A 1 73 ? 8.454 15.324 -7.680 1.00 80.25 73 LYS A C 1
ATOM 561 O O . LYS A 1 73 ? 9.376 15.168 -8.480 1.00 80.25 73 LYS A O 1
ATOM 566 N N . ILE A 1 74 ? 7.377 14.539 -7.676 1.00 82.44 74 ILE A N 1
ATOM 567 C CA . ILE A 1 74 ? 7.193 13.434 -8.628 1.00 82.44 74 ILE A CA 1
ATOM 568 C C . ILE A 1 74 ? 7.142 13.972 -10.064 1.00 82.44 74 ILE A C 1
ATOM 570 O O . ILE A 1 74 ? 7.822 13.442 -10.946 1.00 82.44 74 ILE A O 1
ATOM 574 N N . LYS A 1 75 ? 6.398 15.0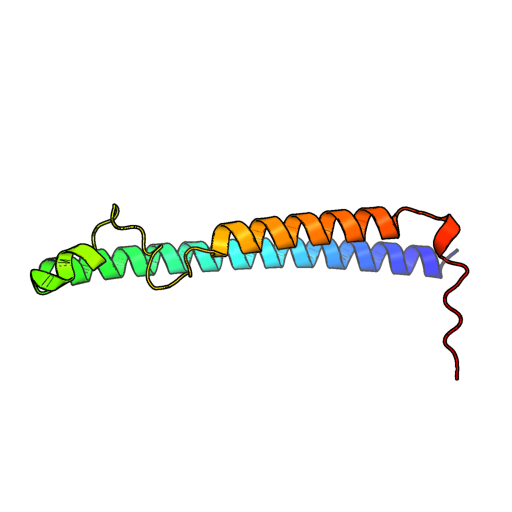61 -10.303 1.00 84.56 75 LYS A N 1
ATOM 575 C CA . LYS A 1 75 ? 6.345 15.716 -11.619 1.00 84.56 75 LYS A CA 1
ATOM 576 C C . LYS A 1 75 ? 7.714 16.239 -12.042 1.00 84.56 75 LYS A C 1
ATOM 578 O O . LYS A 1 75 ? 8.149 15.952 -13.156 1.00 84.56 75 LYS A O 1
ATOM 583 N N . ALA A 1 76 ? 8.414 16.952 -11.160 1.00 84.50 76 ALA A N 1
ATOM 584 C CA . ALA A 1 76 ? 9.749 17.478 -11.434 1.00 84.50 76 ALA A CA 1
ATOM 585 C C . ALA A 1 76 ? 10.735 16.361 -11.815 1.00 84.50 76 ALA A C 1
ATOM 587 O O . ALA A 1 76 ? 11.471 16.485 -12.795 1.00 84.50 76 ALA A O 1
ATOM 588 N N . MET A 1 77 ? 10.689 15.230 -11.108 1.00 81.81 77 MET A N 1
ATOM 589 C CA . MET A 1 77 ? 11.519 14.063 -11.401 1.00 81.81 77 MET A CA 1
ATOM 590 C C . MET A 1 77 ? 11.152 13.411 -12.746 1.00 81.81 77 MET A C 1
ATOM 592 O O . MET A 1 77 ? 12.034 13.012 -13.507 1.00 81.81 77 MET A O 1
ATOM 596 N N . GLY A 1 78 ? 9.862 13.365 -13.095 1.00 85.81 78 GLY A N 1
ATOM 597 C CA . GLY A 1 78 ? 9.396 12.931 -14.415 1.00 85.81 78 GLY A CA 1
ATOM 598 C C . GLY A 1 78 ? 9.900 13.826 -15.555 1.00 85.81 78 GLY A C 1
ATOM 599 O O . GLY A 1 78 ? 10.362 13.321 -16.581 1.00 85.81 78 GLY A O 1
ATOM 600 N N . HIS A 1 79 ? 9.876 15.148 -15.365 1.00 81.88 79 HIS A N 1
ATOM 601 C CA . HIS A 1 79 ? 10.426 16.109 -16.324 1.00 81.88 79 HIS A CA 1
ATOM 602 C C . HIS A 1 79 ? 11.942 15.958 -16.485 1.00 81.88 79 HIS A C 1
ATOM 604 O O . HIS A 1 79 ? 12.420 15.891 -17.618 1.00 81.88 79 HIS A O 1
ATOM 610 N N . ALA A 1 80 ? 12.683 15.831 -15.381 1.00 75.44 80 ALA A N 1
ATOM 611 C CA . ALA A 1 80 ? 14.127 15.606 -15.409 1.00 75.44 80 ALA A CA 1
ATOM 612 C C . ALA A 1 80 ? 14.480 14.325 -16.183 1.00 75.44 80 ALA A C 1
ATOM 614 O O . ALA A 1 80 ? 15.283 14.366 -17.111 1.00 75.44 80 ALA A O 1
ATOM 615 N N . ASN A 1 81 ? 13.792 13.215 -15.901 1.00 74.81 81 ASN A N 1
ATOM 616 C CA . ASN A 1 81 ? 14.008 11.947 -16.603 1.00 74.81 81 ASN A CA 1
ATOM 617 C C . ASN A 1 81 ? 13.667 12.017 -18.099 1.00 74.81 81 ASN A C 1
ATOM 619 O O . ASN A 1 81 ? 14.326 11.368 -18.914 1.00 74.81 81 ASN A O 1
ATOM 623 N N . ARG A 1 82 ? 12.652 12.800 -18.488 1.00 76.94 82 ARG A N 1
ATOM 624 C CA . ARG A 1 82 ? 12.326 13.042 -19.902 1.00 76.94 82 ARG A CA 1
ATOM 625 C C . ARG A 1 82 ? 13.445 13.809 -20.605 1.00 76.94 82 ARG A C 1
ATOM 627 O O . ARG A 1 82 ? 13.810 13.427 -21.712 1.00 76.94 82 ARG A O 1
ATOM 634 N N . ILE A 1 83 ? 13.995 14.837 -19.955 1.00 71.50 83 ILE A N 1
ATOM 635 C CA . ILE A 1 83 ? 15.095 15.652 -20.487 1.00 71.50 83 ILE A CA 1
ATOM 636 C C . ILE A 1 83 ? 16.360 14.803 -20.656 1.00 71.50 83 ILE A C 1
ATOM 638 O O . ILE A 1 83 ? 16.959 14.806 -21.731 1.00 71.50 83 ILE A O 1
ATOM 642 N N . THR A 1 84 ? 16.727 14.012 -19.645 1.00 67.88 84 THR A N 1
ATOM 643 C CA . THR A 1 84 ? 17.875 13.095 -19.720 1.00 67.88 84 THR A CA 1
ATOM 644 C C . THR A 1 84 ? 17.728 12.107 -20.879 1.00 67.88 84 THR A C 1
ATOM 646 O O . THR A 1 84 ? 18.654 11.956 -21.670 1.00 67.88 84 THR A O 1
ATOM 649 N N . LYS A 1 85 ? 16.540 11.514 -21.067 1.00 67.81 85 LYS A N 1
ATOM 650 C CA . LYS A 1 85 ? 16.277 10.612 -22.202 1.00 67.81 85 LYS A CA 1
ATOM 651 C C . LYS A 1 85 ? 16.372 11.306 -23.561 1.00 67.81 85 LYS A C 1
ATOM 653 O O . LYS A 1 85 ? 16.835 10.686 -24.509 1.00 67.81 85 LYS A O 1
ATOM 658 N N . SER A 1 86 ? 15.945 12.564 -23.679 1.00 64.88 86 SER A N 1
ATOM 659 C CA . SER A 1 86 ? 16.097 13.317 -24.933 1.00 64.88 86 SER A CA 1
ATOM 660 C C . SER A 1 86 ? 17.550 13.677 -25.249 1.00 64.88 86 SER A C 1
ATOM 662 O O . SER A 1 86 ? 17.906 13.714 -26.419 1.00 64.88 86 SER A O 1
ATOM 664 N N . LEU A 1 87 ? 18.394 13.887 -24.234 1.00 61.69 87 LEU A N 1
ATOM 665 C CA . LEU A 1 87 ? 19.822 14.170 -24.420 1.00 61.69 87 LEU A CA 1
ATOM 666 C C . LEU A 1 87 ? 20.627 12.910 -24.787 1.00 61.69 87 LEU A C 1
ATOM 668 O O . LEU A 1 87 ? 21.586 13.000 -25.545 1.00 61.69 87 LEU A O 1
ATOM 672 N N . ASP A 1 88 ? 20.214 11.731 -24.313 1.00 58.22 88 ASP A N 1
ATOM 673 C CA . ASP A 1 88 ? 20.831 10.444 -24.683 1.00 58.22 88 ASP A CA 1
ATOM 674 C C . ASP A 1 88 ? 20.495 9.980 -26.117 1.00 58.22 88 ASP A C 1
ATOM 676 O O . ASP A 1 88 ? 21.158 9.085 -26.651 1.00 58.22 88 ASP A O 1
ATOM 680 N N . MET A 1 89 ? 19.472 10.571 -26.747 1.00 55.94 89 MET A N 1
ATOM 681 C CA . MET A 1 89 ? 19.022 10.231 -28.106 1.00 55.94 89 MET A CA 1
ATOM 682 C C . MET A 1 89 ? 19.672 11.075 -29.208 1.00 55.94 89 MET A C 1
ATOM 684 O O . MET A 1 89 ? 19.408 10.817 -30.380 1.00 55.94 89 MET A O 1
ATOM 688 N N . ASP A 1 90 ? 20.528 12.040 -28.866 1.00 51.94 90 ASP A N 1
ATOM 689 C CA . ASP A 1 90 ? 21.261 12.837 -29.849 1.00 51.94 90 ASP A CA 1
ATOM 690 C C . ASP A 1 90 ? 22.621 12.180 -30.189 1.00 51.94 90 ASP A C 1
ATOM 692 O O . ASP A 1 90 ? 23.535 12.158 -29.352 1.00 51.94 90 ASP A O 1
ATOM 696 N N . PRO A 1 91 ? 22.796 11.599 -31.394 1.00 54.69 91 PRO A N 1
ATOM 697 C CA . PRO A 1 91 ? 24.049 10.964 -31.790 1.00 54.69 91 PRO A CA 1
ATOM 698 C C . PRO A 1 91 ? 25.204 11.960 -31.998 1.00 54.69 91 PRO A C 1
ATOM 700 O O . PRO A 1 91 ? 26.356 11.521 -32.014 1.00 54.69 91 PRO A O 1
ATOM 7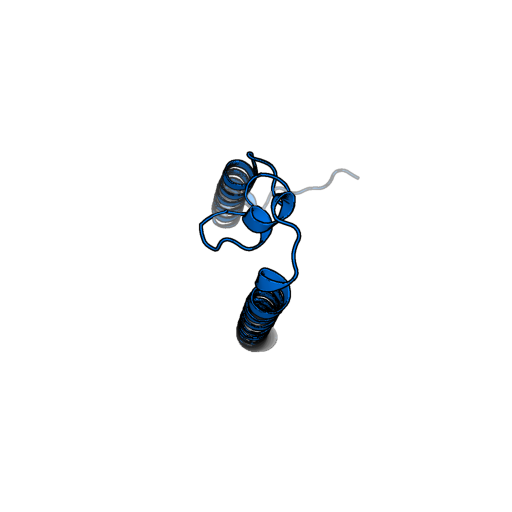03 N N . GLU A 1 92 ? 24.954 13.273 -32.103 1.00 54.84 92 GLU A N 1
ATOM 704 C CA . GLU A 1 92 ? 26.011 14.272 -32.342 1.00 54.84 92 GLU A CA 1
ATOM 705 C C . GLU A 1 92 ? 26.820 14.639 -31.081 1.00 54.84 92 GLU A C 1
ATOM 707 O O . GLU A 1 92 ? 27.954 15.117 -31.178 1.00 54.84 92 GLU A O 1
ATOM 712 N N . HIS A 1 93 ? 26.311 14.343 -29.880 1.00 52.72 93 HIS A N 1
ATOM 713 C CA . HIS A 1 93 ? 26.943 14.740 -28.613 1.00 52.72 93 HIS A CA 1
ATOM 714 C C . HIS A 1 93 ? 27.848 13.675 -27.961 1.00 52.72 93 HIS A C 1
ATOM 716 O O . HIS A 1 93 ? 28.481 13.947 -26.935 1.00 52.72 93 HIS A O 1
ATOM 722 N N . ARG A 1 94 ? 28.014 12.482 -28.557 1.00 51.03 94 ARG A N 1
ATOM 723 C CA . ARG A 1 94 ? 28.933 11.446 -28.022 1.00 51.03 94 ARG A CA 1
ATOM 724 C C . ARG A 1 94 ? 30.427 11.761 -28.191 1.00 51.03 94 ARG A C 1
ATOM 726 O O . ARG A 1 94 ? 31.251 11.048 -27.629 1.00 51.03 94 ARG A O 1
ATOM 733 N N . GLY A 1 95 ? 30.790 12.810 -28.933 1.00 49.66 95 GLY A N 1
ATOM 734 C CA . GLY A 1 95 ? 32.181 13.089 -29.316 1.00 49.66 95 GLY A CA 1
ATOM 735 C C . GLY A 1 95 ? 32.962 14.101 -28.466 1.00 49.66 95 GLY A C 1
ATOM 736 O O . GLY A 1 95 ? 34.135 14.312 -28.751 1.00 49.66 95 GLY A O 1
ATOM 737 N N . LYS A 1 96 ? 32.367 14.768 -27.463 1.00 52.84 96 LYS A N 1
ATOM 738 C CA . LYS A 1 96 ? 33.005 15.941 -26.813 1.00 52.84 96 LYS A CA 1
ATOM 739 C C . LYS A 1 96 ? 33.071 15.911 -25.284 1.00 52.84 96 LYS A C 1
ATOM 741 O O . LYS A 1 96 ? 33.039 16.958 -24.648 1.00 52.84 96 LYS A O 1
ATOM 746 N N . ARG A 1 97 ? 33.216 14.738 -24.666 1.00 53.09 97 ARG A N 1
ATOM 747 C CA . ARG A 1 97 ? 33.671 14.670 -23.265 1.00 53.09 97 ARG A CA 1
ATOM 748 C C . ARG A 1 97 ? 35.160 14.341 -23.213 1.00 53.09 97 ARG A C 1
ATOM 750 O O . ARG A 1 97 ? 35.544 13.214 -22.929 1.00 53.09 97 ARG A O 1
ATOM 757 N N . ALA A 1 98 ? 35.987 15.344 -23.505 1.00 49.47 98 ALA A N 1
ATOM 758 C CA . ALA A 1 98 ? 37.349 15.379 -22.991 1.00 49.47 98 ALA A CA 1
ATOM 759 C C . ALA A 1 98 ? 37.265 15.876 -21.542 1.00 49.47 98 ALA A C 1
ATOM 761 O O . ALA A 1 98 ? 36.827 17.000 -21.296 1.00 49.47 98 ALA A O 1
ATOM 762 N N . PHE A 1 99 ? 37.616 15.021 -20.585 1.00 49.28 99 PHE A N 1
ATOM 763 C CA . PHE A 1 99 ? 37.857 15.451 -19.211 1.00 49.28 99 PHE A CA 1
ATOM 764 C C . PHE A 1 99 ? 39.175 16.239 -19.188 1.00 49.28 99 PHE A C 1
ATOM 766 O O . PHE A 1 99 ? 40.158 15.739 -19.741 1.00 49.28 99 PHE A O 1
ATOM 773 N N . PRO A 1 100 ? 39.236 17.443 -18.595 1.00 53.09 100 PRO A N 1
ATOM 774 C CA . PRO A 1 100 ? 40.520 18.053 -18.296 1.00 53.09 100 PRO A CA 1
ATOM 775 C C . PRO A 1 100 ? 41.178 17.269 -17.148 1.00 53.09 100 PRO A C 1
ATOM 777 O O . PRO A 1 100 ? 40.502 16.922 -16.176 1.00 53.09 100 PRO A O 1
ATOM 780 N N . LEU A 1 101 ? 42.461 16.941 -17.330 1.00 44.78 101 LEU A N 1
ATOM 781 C CA . LEU A 1 101 ? 43.359 16.390 -16.306 1.00 44.78 101 LEU A CA 1
ATOM 782 C C . LEU A 1 101 ? 43.560 17.379 -15.154 1.00 44.78 101 LEU A C 1
ATOM 784 O O . LEU A 1 101 ? 43.613 18.598 -15.443 1.00 44.78 101 LEU A O 1
#

Foldseek 3Di:
DVVVVVVVVVVVVVVVVVVVVVVVVVVVVVVVVVVVLVVLVVCLVVDDPVCNLVSDPPNPPCPPPHPVCPVVVVVVVVVVVVVVVVVVPDPVPPPDPDDDD

pLDDT: mean 73.61, std 14.08, range [44.78, 94.94]

Secondary structure (DSSP, 8-state):
-HHHHHHHHHHHHHHHHHHHHHHHHHHHHHHHHHHHHHHHHHHGGGS-GGGGGGG-TTS-STTTSS-TTHHHHHHHHHHHHHHHHHHHT-GGGGG------

Sequence (101 aa):
MGQVLSNMEERSSNASTQQLLAGALALFADASHQLDVSRRNVFKPSIKEEFKALCMDDYPVEGHLFSKDLGDKIKAMGHANRITKSLDMDPEHRGKRAFPL

Organism: NCBI:txid259542

Radius of gyration: 23.52 Å; chains: 1; bounding box: 57×32×56 Å